Protein AF-A0A497G6U9-F1 (afdb_monomer_lite)

Structure (mmCIF, N/CA/C/O backbone):
data_AF-A0A497G6U9-F1
#
_entry.id   AF-A0A497G6U9-F1
#
loop_
_atom_site.group_PDB
_atom_site.id
_atom_site.type_symbol
_atom_site.label_atom_id
_atom_site.label_alt_id
_atom_site.label_comp_id
_atom_site.label_asym_id
_atom_site.label_entity_id
_atom_site.label_seq_id
_atom_site.pdbx_PDB_ins_code
_atom_site.Cartn_x
_atom_site.Cartn_y
_atom_site.Cartn_z
_atom_site.occupancy
_atom_site.B_iso_or_equiv
_atom_site.auth_seq_id
_atom_site.auth_comp_id
_atom_site.auth_asym_id
_atom_site.auth_atom_id
_atom_site.pdbx_PDB_model_num
ATOM 1 N N . MET A 1 1 ? 72.599 3.547 -44.535 1.00 63.34 1 MET A N 1
ATOM 2 C CA . MET A 1 1 ? 72.289 4.902 -44.032 1.00 63.34 1 MET A CA 1
ATOM 3 C C . MET A 1 1 ? 70.787 5.103 -44.193 1.00 63.34 1 MET A C 1
ATOM 5 O O . MET A 1 1 ? 70.334 4.986 -45.325 1.00 63.34 1 MET A O 1
ATOM 9 N N . PRO A 1 2 ? 69.998 5.251 -43.115 1.00 63.28 2 PRO A N 1
ATOM 10 C CA . PRO A 1 2 ? 68.553 5.448 -43.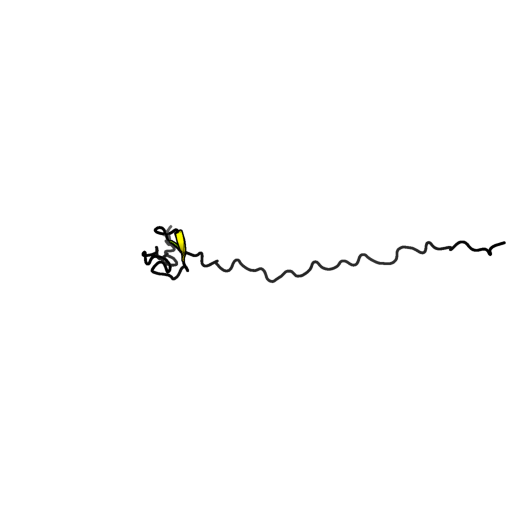236 1.00 63.28 2 PRO A CA 1
ATOM 11 C C . PRO A 1 2 ? 68.228 6.869 -43.740 1.00 63.28 2 PRO A C 1
ATOM 13 O O . PRO A 1 2 ? 68.988 7.796 -43.446 1.00 63.28 2 PRO A O 1
ATOM 16 N N . PRO A 1 3 ? 67.137 7.052 -44.505 1.00 62.75 3 PRO A N 1
ATOM 17 C CA . PRO A 1 3 ? 66.774 8.344 -45.068 1.00 62.75 3 PRO A CA 1
ATOM 18 C C . PRO A 1 3 ? 66.190 9.308 -44.025 1.00 62.75 3 PRO A C 1
ATOM 20 O O . PRO A 1 3 ? 65.498 8.934 -43.082 1.00 62.75 3 PRO A O 1
ATOM 23 N N . THR A 1 4 ? 66.495 10.576 -44.268 1.00 61.84 4 THR A N 1
ATOM 24 C CA . THR A 1 4 ? 66.005 11.812 -43.656 1.00 61.84 4 THR A CA 1
ATOM 25 C C . THR A 1 4 ? 64.483 11.954 -43.661 1.00 61.84 4 THR A C 1
ATOM 27 O O . THR A 1 4 ? 63.868 11.871 -44.722 1.00 61.84 4 THR A O 1
ATOM 30 N N . THR A 1 5 ? 63.897 12.292 -42.508 1.00 60.88 5 THR A N 1
ATOM 31 C CA . THR A 1 5 ? 63.067 13.502 -42.271 1.00 60.88 5 THR A CA 1
ATOM 32 C C . THR A 1 5 ? 62.502 13.477 -40.839 1.00 60.88 5 THR A C 1
ATOM 34 O O . THR A 1 5 ? 61.969 12.452 -40.418 1.00 60.88 5 THR A O 1
ATOM 37 N N . PRO A 1 6 ? 62.586 14.572 -40.060 1.00 64.81 6 PRO A N 1
ATOM 38 C CA . PRO A 1 6 ? 61.734 14.744 -38.887 1.00 64.81 6 PRO A CA 1
ATOM 39 C C . PRO A 1 6 ? 60.325 15.195 -39.324 1.00 64.81 6 PRO A C 1
ATOM 41 O O . PRO A 1 6 ? 60.208 15.956 -40.288 1.00 64.81 6 PRO A O 1
ATOM 44 N N . PRO A 1 7 ? 59.245 14.791 -38.632 1.00 60.28 7 PRO A N 1
ATOM 45 C CA . PRO A 1 7 ? 57.922 15.341 -38.894 1.00 60.28 7 PRO A CA 1
ATOM 46 C C . PRO A 1 7 ? 57.838 16.774 -38.346 1.00 60.28 7 PRO A C 1
ATOM 48 O O . PRO A 1 7 ? 57.858 16.998 -37.136 1.00 60.28 7 PRO A O 1
ATOM 51 N N . THR A 1 8 ? 57.742 17.766 -39.231 1.00 59.81 8 THR A N 1
ATOM 52 C CA . THR A 1 8 ? 57.365 19.132 -38.854 1.00 59.81 8 THR A CA 1
ATOM 53 C C . THR A 1 8 ? 55.854 19.199 -38.664 1.00 59.81 8 THR A C 1
ATOM 55 O O . THR A 1 8 ? 55.128 19.376 -39.635 1.00 59.81 8 THR A O 1
ATOM 58 N N . THR A 1 9 ? 55.388 19.130 -37.417 1.00 62.00 9 THR A N 1
ATOM 59 C CA . THR A 1 9 ? 54.060 19.648 -37.058 1.00 62.00 9 THR A CA 1
ATOM 60 C C . THR A 1 9 ? 54.109 20.236 -35.653 1.00 62.00 9 THR A C 1
ATOM 62 O O . THR A 1 9 ? 54.393 19.522 -34.693 1.00 62.00 9 THR A O 1
ATOM 65 N N . PRO A 1 10 ? 53.788 21.529 -35.507 1.00 63.41 10 PRO A N 1
ATOM 66 C CA . PRO A 1 10 ? 52.723 21.840 -34.565 1.00 63.41 10 PRO A CA 1
ATOM 67 C C . PRO A 1 10 ? 51.779 22.880 -35.176 1.00 63.41 10 PRO A C 1
ATOM 69 O O . PRO A 1 10 ? 51.867 24.073 -34.887 1.00 63.41 10 PRO A O 1
ATOM 72 N N . GLU A 1 11 ? 50.850 22.443 -36.027 1.00 54.09 11 GLU A N 1
ATOM 73 C CA . GLU A 1 11 ? 49.735 23.302 -36.418 1.00 54.09 11 GLU A CA 1
ATOM 74 C C . GLU A 1 11 ? 48.636 23.233 -35.343 1.00 54.09 11 GLU A C 1
ATOM 76 O O . GLU A 1 11 ? 47.874 22.279 -35.256 1.00 54.09 11 GLU A O 1
ATOM 81 N N . ARG A 1 12 ? 48.687 24.240 -34.465 1.00 63.53 12 ARG A N 1
ATOM 82 C CA . ARG A 1 12 ? 47.624 24.988 -33.759 1.00 63.53 12 ARG A CA 1
ATOM 83 C C . ARG A 1 12 ? 46.317 24.271 -33.324 1.00 63.53 12 ARG A C 1
ATOM 85 O O . ARG A 1 12 ? 45.656 23.613 -34.120 1.00 63.53 12 ARG A O 1
ATOM 92 N N . PRO A 1 13 ? 45.827 24.526 -32.089 1.00 63.38 13 PRO A N 1
ATOM 93 C CA . PRO A 1 13 ? 44.605 23.916 -31.578 1.00 63.38 13 PRO A CA 1
ATOM 94 C C . PRO A 1 13 ? 43.382 24.609 -32.189 1.00 63.38 13 PRO A C 1
ATOM 96 O O . PRO A 1 13 ? 42.991 25.701 -31.780 1.00 63.38 13 PRO A O 1
ATOM 99 N N . ALA A 1 14 ? 42.768 23.976 -33.182 1.00 58.06 14 ALA A N 1
ATOM 100 C CA . ALA A 1 14 ? 41.547 24.461 -33.813 1.00 58.06 14 ALA A CA 1
ATOM 101 C C . ALA A 1 14 ? 40.411 23.455 -33.622 1.00 58.06 14 ALA A C 1
ATOM 103 O O . ALA A 1 14 ? 39.961 22.830 -34.572 1.00 58.06 14 ALA A O 1
ATOM 104 N N . ALA A 1 15 ? 39.924 23.297 -32.392 1.00 56.97 15 ALA A N 1
ATOM 105 C CA . ALA A 1 15 ? 38.605 22.710 -32.170 1.00 56.97 15 ALA A CA 1
ATOM 106 C C . ALA A 1 15 ? 38.087 23.080 -30.780 1.00 56.97 15 ALA A C 1
ATOM 108 O O . ALA A 1 15 ? 38.242 22.357 -29.803 1.00 56.97 15 ALA A O 1
ATOM 109 N N . ARG A 1 16 ? 37.505 24.278 -30.720 1.00 63.56 16 ARG A N 1
ATOM 110 C CA . ARG A 1 16 ? 36.312 24.629 -29.946 1.00 63.56 16 ARG A CA 1
ATOM 111 C C . ARG A 1 16 ? 35.772 23.475 -29.095 1.00 63.56 16 ARG A C 1
ATOM 113 O O . ARG A 1 16 ? 35.225 22.512 -29.624 1.00 63.56 16 ARG A O 1
ATOM 120 N N . VAL A 1 17 ? 35.907 23.647 -27.782 1.00 59.78 17 VAL A N 1
ATOM 121 C CA . VAL A 1 17 ? 35.253 22.869 -26.729 1.00 59.78 17 VAL A CA 1
ATOM 122 C C . VAL A 1 17 ? 33.842 22.508 -27.185 1.00 59.78 17 VAL A C 1
ATOM 124 O O . VAL A 1 17 ? 32.972 23.378 -27.283 1.00 59.78 17 VAL A O 1
ATOM 127 N N . ALA A 1 18 ? 33.630 21.233 -27.506 1.00 60.38 18 ALA A N 1
ATOM 128 C CA . ALA A 1 18 ? 32.301 20.683 -27.666 1.00 60.38 18 ALA A CA 1
ATOM 129 C C . ALA A 1 18 ? 31.659 20.742 -26.282 1.00 60.38 18 ALA A C 1
ATOM 131 O O . ALA A 1 18 ? 31.838 19.855 -25.451 1.00 60.38 18 ALA A O 1
ATOM 132 N N . GLN A 1 19 ? 30.967 21.843 -26.006 1.00 60.59 19 GLN A N 1
ATOM 133 C CA . GLN A 1 19 ? 30.004 21.882 -24.925 1.00 60.59 19 GLN A CA 1
ATOM 134 C C . GLN A 1 19 ? 28.915 20.891 -25.318 1.00 60.59 19 GLN A C 1
ATOM 136 O O . GLN A 1 19 ? 28.007 21.210 -26.082 1.00 60.59 19 GLN A O 1
ATOM 141 N N . VAL A 1 20 ? 29.067 19.654 -24.855 1.00 62.59 20 VAL A N 1
ATOM 142 C CA . VAL A 1 20 ? 27.971 18.700 -24.796 1.00 62.59 20 VAL A CA 1
ATOM 143 C C . VAL A 1 20 ? 26.942 19.366 -23.882 1.00 62.59 20 VAL A C 1
ATOM 145 O O . VAL A 1 20 ? 27.274 19.627 -22.721 1.00 62.59 20 VAL A O 1
ATOM 148 N N . PRO A 1 21 ? 25.741 19.735 -24.363 1.00 62.94 21 PRO A N 1
ATOM 149 C CA . PRO A 1 21 ? 24.705 20.180 -23.448 1.00 62.94 21 PRO A CA 1
ATOM 150 C C . PRO A 1 21 ? 24.492 19.055 -22.423 1.00 62.94 21 PRO A C 1
ATOM 152 O O . PRO A 1 21 ? 24.474 17.885 -22.822 1.00 62.94 21 PRO A O 1
ATOM 155 N N . PRO A 1 22 ? 24.391 19.359 -21.115 1.00 64.06 22 PRO A N 1
ATOM 156 C CA . PRO A 1 22 ? 24.128 18.333 -20.115 1.00 64.06 22 PRO A CA 1
ATOM 157 C C . PRO A 1 22 ? 22.885 17.545 -20.542 1.00 64.06 22 PRO A C 1
ATOM 159 O O . PRO A 1 22 ? 21.939 18.143 -21.071 1.00 64.06 22 PRO A O 1
ATOM 162 N N . PRO A 1 23 ? 22.890 16.211 -20.380 1.00 59.50 23 PRO A N 1
ATOM 163 C CA . PRO A 1 23 ? 21.780 15.404 -20.832 1.00 59.50 23 PRO A CA 1
ATOM 164 C C . PRO A 1 23 ? 20.562 15.876 -20.057 1.00 59.50 23 PRO A C 1
ATOM 166 O O . PRO A 1 23 ? 20.581 15.892 -18.832 1.00 59.50 23 PRO A O 1
ATOM 169 N N . SER A 1 24 ? 19.535 16.281 -20.796 1.00 56.31 24 SER A N 1
ATOM 170 C CA . SER A 1 24 ? 18.153 16.155 -20.368 1.00 56.31 24 SER A CA 1
ATOM 171 C C . SER A 1 24 ? 17.893 16.713 -18.966 1.00 56.31 24 SER A C 1
ATOM 173 O O . SER A 1 24 ? 17.990 16.007 -17.964 1.00 56.31 24 SER A O 1
ATOM 175 N N . GLN A 1 25 ? 17.394 17.947 -18.907 1.00 59.47 25 GLN A N 1
ATOM 176 C CA . GLN A 1 25 ? 16.363 18.261 -17.922 1.00 59.47 25 GLN A CA 1
ATOM 177 C C . GLN A 1 25 ? 15.218 17.265 -18.147 1.00 59.47 25 GLN A C 1
ATOM 179 O O . GLN A 1 25 ? 14.293 17.509 -18.919 1.00 59.47 25 GLN A O 1
ATOM 184 N N . GLN A 1 26 ? 15.363 16.073 -17.566 1.00 61.41 26 GLN A N 1
ATOM 185 C CA . GLN A 1 26 ? 14.330 15.063 -17.491 1.00 61.41 26 GLN A CA 1
ATOM 186 C C . GLN A 1 26 ? 13.114 15.774 -16.885 1.00 61.41 26 GLN A C 1
ATOM 188 O O . GLN A 1 26 ? 13.308 16.563 -15.952 1.00 61.41 26 GLN A O 1
ATOM 193 N N . PRO A 1 27 ? 11.889 15.567 -17.410 1.00 58.38 27 PRO A N 1
ATOM 194 C CA . PRO A 1 27 ? 10.701 16.150 -16.812 1.00 58.38 27 PRO A CA 1
ATOM 195 C C . PRO A 1 27 ? 10.758 15.784 -15.345 1.00 58.38 27 PRO A C 1
ATOM 197 O O . PRO A 1 27 ? 10.860 14.602 -15.009 1.00 58.38 27 PRO A O 1
ATOM 200 N N . GLN A 1 28 ? 10.826 16.810 -14.502 1.00 56.38 28 GLN A N 1
ATOM 201 C CA . GLN A 1 28 ? 10.937 16.641 -13.073 1.00 56.38 28 GLN A CA 1
ATOM 202 C C . GLN A 1 28 ? 9.842 15.652 -12.702 1.00 56.38 28 GLN A C 1
ATOM 204 O O . GLN A 1 28 ? 8.657 15.933 -12.899 1.00 56.38 28 GLN A O 1
ATOM 209 N N . LEU A 1 29 ? 10.249 14.469 -12.233 1.00 54.91 29 LEU A N 1
ATOM 210 C CA . LEU A 1 29 ? 9.399 13.632 -11.418 1.00 54.91 29 LEU A CA 1
ATOM 211 C C . LEU A 1 29 ? 9.072 14.527 -10.230 1.00 54.91 29 LEU A C 1
ATOM 213 O O . LEU A 1 29 ? 9.767 14.514 -9.215 1.00 54.91 29 LEU A O 1
ATOM 217 N N . ALA A 1 30 ? 8.037 15.360 -10.377 1.00 56.81 30 ALA A N 1
ATOM 218 C CA . ALA A 1 30 ? 7.294 15.852 -9.245 1.00 56.81 30 ALA A CA 1
ATOM 219 C C . ALA A 1 30 ? 7.159 14.626 -8.347 1.00 56.81 30 ALA A C 1
ATOM 221 O O . ALA A 1 30 ? 6.837 13.557 -8.887 1.00 56.81 30 ALA A O 1
ATOM 222 N N . PRO A 1 31 ? 7.484 14.706 -7.046 1.00 55.94 31 PRO A N 1
ATOM 223 C CA . PRO A 1 31 ? 7.158 13.622 -6.153 1.00 55.94 31 PRO A CA 1
ATOM 224 C C . PRO A 1 31 ? 5.653 13.445 -6.305 1.00 55.94 31 PRO A C 1
ATOM 226 O O . PRO A 1 31 ? 4.860 14.193 -5.731 1.00 55.94 31 PRO A O 1
ATOM 229 N N . GLN A 1 32 ? 5.253 12.495 -7.159 1.00 49.41 32 GLN A N 1
ATOM 230 C CA . GLN A 1 32 ? 3.918 11.950 -7.162 1.00 49.41 32 GLN A CA 1
ATOM 231 C C . GLN A 1 32 ? 3.716 11.661 -5.692 1.00 49.41 32 GLN A C 1
ATOM 233 O O . GLN A 1 32 ? 4.642 11.086 -5.111 1.00 49.41 32 GLN A O 1
ATOM 238 N N . PRO A 1 33 ? 2.645 12.162 -5.054 1.00 57.28 33 PRO A N 1
ATOM 239 C CA . PRO A 1 33 ? 2.448 11.923 -3.643 1.00 57.28 33 PRO A CA 1
ATOM 240 C C . PRO A 1 33 ? 2.484 10.414 -3.511 1.00 57.28 33 PRO A C 1
ATOM 242 O O . PRO A 1 33 ? 1.528 9.746 -3.910 1.00 57.28 33 PRO A O 1
ATOM 245 N N . THR A 1 34 ? 3.641 9.893 -3.082 1.00 54.69 34 THR A N 1
ATOM 246 C CA . THR A 1 34 ? 3.861 8.484 -2.850 1.00 54.69 34 THR A CA 1
ATOM 247 C C . THR A 1 34 ? 2.789 8.235 -1.845 1.00 54.69 34 THR A C 1
ATOM 249 O O . THR A 1 34 ? 2.805 8.805 -0.752 1.00 54.69 34 THR A O 1
ATOM 252 N N . GLN A 1 35 ? 1.758 7.562 -2.326 1.00 63.56 35 GLN A N 1
ATOM 253 C CA . GLN A 1 35 ? 0.585 7.174 -1.597 1.00 63.56 35 GLN A CA 1
ATOM 254 C C . GLN A 1 35 ? 1.147 6.240 -0.538 1.00 63.56 35 GLN A C 1
ATOM 256 O O . GLN A 1 35 ? 1.309 5.046 -0.767 1.00 63.56 35 GLN A O 1
ATOM 261 N N . ALA A 1 36 ? 1.649 6.857 0.533 1.00 7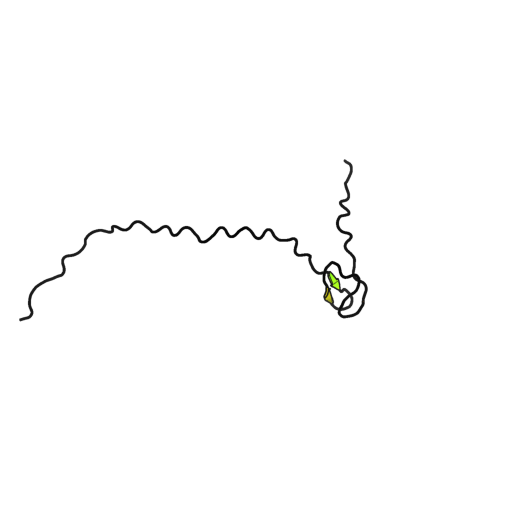0.56 36 ALA A N 1
ATOM 262 C CA . ALA A 1 36 ? 2.555 6.230 1.463 1.00 70.56 36 ALA A CA 1
ATOM 263 C C . ALA A 1 36 ? 1.750 5.113 2.093 1.00 70.56 36 ALA A C 1
ATOM 265 O O . ALA A 1 36 ? 0.679 5.363 2.653 1.00 70.56 36 ALA A O 1
ATOM 266 N N . GLY A 1 37 ? 2.224 3.887 1.890 1.00 81.81 37 GLY A N 1
ATOM 267 C CA . GLY A 1 37 ? 1.557 2.710 2.406 1.00 81.81 37 GLY A CA 1
ATOM 268 C C . GLY A 1 37 ? 1.319 2.843 3.907 1.00 81.81 37 GLY A C 1
ATOM 269 O O . GLY A 1 37 ? 2.060 3.517 4.626 1.00 81.81 37 GLY A O 1
ATOM 270 N N . VAL A 1 38 ? 0.255 2.212 4.385 1.00 89.75 38 VAL A N 1
ATOM 271 C CA . VAL A 1 38 ? -0.071 2.165 5.806 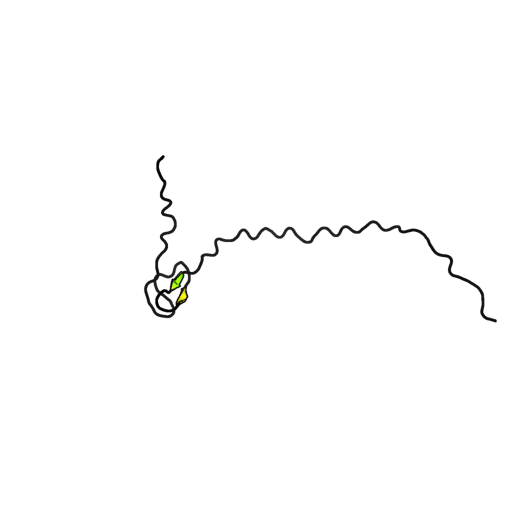1.00 89.75 38 VAL A CA 1
ATOM 272 C C . VAL A 1 38 ? 0.572 0.921 6.395 1.00 89.75 38 VAL A C 1
ATOM 274 O O . VAL A 1 38 ? 0.215 -0.214 6.064 1.00 89.75 38 VAL A O 1
ATOM 277 N N . GLN A 1 39 ? 1.529 1.128 7.292 1.00 92.38 39 GLN A N 1
ATOM 278 C CA . GLN A 1 39 ? 2.109 0.033 8.050 1.00 92.38 39 GLN A CA 1
ATOM 279 C C . GLN A 1 39 ? 1.090 -0.501 9.065 1.00 92.38 39 GLN A C 1
ATOM 281 O O . GLN A 1 39 ? 0.477 0.258 9.816 1.00 92.38 39 GLN A O 1
ATOM 286 N N . CYS A 1 40 ? 0.901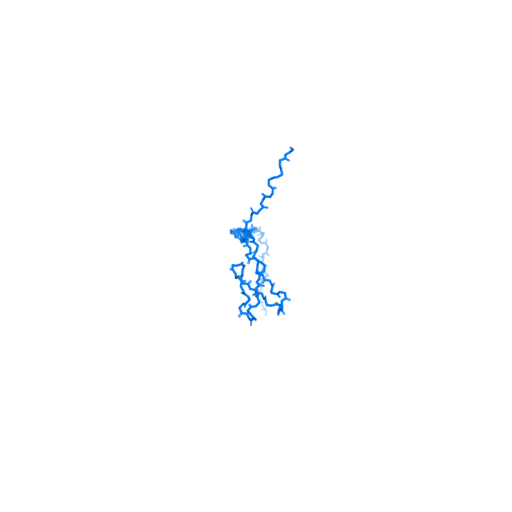 -1.817 9.093 1.00 94.06 40 CYS A N 1
ATOM 287 C CA . CYS A 1 40 ? 0.042 -2.475 10.068 1.00 94.06 40 CYS A CA 1
ATOM 288 C C . CYS A 1 40 ? 0.703 -2.480 11.451 1.00 94.06 40 CYS A C 1
ATOM 290 O O . CYS A 1 40 ? 1.787 -3.036 11.607 1.00 94.06 40 CYS A O 1
ATOM 292 N N . SER A 1 41 ? 0.026 -1.956 12.474 1.00 92.06 41 SER A N 1
ATOM 293 C CA . SER A 1 41 ? 0.532 -1.973 13.856 1.00 92.06 41 SER A CA 1
ATOM 294 C C . SER A 1 41 ? 0.537 -3.366 14.497 1.00 92.06 41 SER A C 1
ATOM 296 O O . SER A 1 41 ? 1.256 -3.578 15.464 1.00 92.06 41 SER A O 1
ATOM 298 N N . SER A 1 42 ? -0.241 -4.318 13.970 1.00 95.12 42 SER A N 1
ATOM 299 C CA . SER A 1 42 ? -0.311 -5.681 14.516 1.00 95.12 42 SER A CA 1
ATOM 300 C C . SER A 1 42 ? 0.769 -6.614 13.971 1.00 95.12 42 SER A C 1
ATOM 302 O O . SER A 1 42 ? 1.225 -7.490 14.693 1.00 95.12 42 SER A O 1
ATOM 304 N N . CYS A 1 43 ? 1.160 -6.472 12.699 1.00 96.00 43 CYS A N 1
ATOM 305 C CA . CYS A 1 43 ? 2.116 -7.389 12.058 1.00 96.00 43 CYS A CA 1
ATOM 306 C C . CYS A 1 43 ? 3.273 -6.703 11.317 1.00 96.00 43 CYS A C 1
ATOM 308 O O . CYS A 1 43 ? 4.133 -7.384 10.766 1.00 96.00 43 CYS A O 1
ATOM 310 N N . GLY A 1 44 ? 3.291 -5.371 11.242 1.00 93.38 44 GLY A N 1
ATOM 311 C CA . GLY A 1 44 ? 4.348 -4.601 10.584 1.00 93.38 44 GLY A CA 1
ATOM 312 C C . GLY A 1 44 ? 4.290 -4.566 9.054 1.00 93.38 44 GLY A C 1
ATOM 313 O O . GLY A 1 44 ? 5.125 -3.898 8.449 1.00 93.38 44 GLY A O 1
ATOM 314 N N . PHE A 1 45 ? 3.328 -5.237 8.410 1.00 95.00 45 PHE A N 1
ATOM 315 C CA . PHE A 1 45 ? 3.223 -5.269 6.947 1.00 95.00 45 PHE A CA 1
ATOM 316 C C . PHE A 1 45 ? 2.852 -3.895 6.360 1.00 95.00 45 PHE A C 1
ATOM 318 O O . PHE A 1 45 ? 1.967 -3.218 6.882 1.00 95.00 45 PHE A O 1
ATOM 325 N N . MET A 1 46 ? 3.493 -3.504 5.256 1.00 93.12 46 MET A N 1
ATOM 326 C CA . MET A 1 46 ? 3.169 -2.294 4.490 1.00 93.12 46 MET A CA 1
ATOM 327 C C . MET A 1 46 ? 1.969 -2.552 3.575 1.00 93.12 46 MET A C 1
ATOM 329 O O . MET A 1 46 ? 2.074 -3.282 2.593 1.00 93.12 46 MET A O 1
ATOM 333 N N . ASN A 1 47 ? 0.823 -1.958 3.898 1.00 92.94 47 ASN A N 1
ATOM 334 C CA . ASN A 1 47 ? -0.411 -2.091 3.125 1.00 92.94 47 ASN A CA 1
ATOM 335 C C . ASN A 1 47 ? -0.605 -0.878 2.203 1.00 92.94 47 ASN A C 1
ATOM 337 O O . ASN A 1 47 ? -0.104 0.203 2.513 1.00 92.94 47 ASN A O 1
ATOM 341 N N . PRO A 1 48 ? -1.361 -1.003 1.101 1.00 89.19 48 PRO A N 1
ATOM 342 C CA . PRO A 1 48 ? -1.743 0.157 0.301 1.00 89.19 48 PRO A CA 1
ATOM 343 C C . PRO A 1 48 ? -2.603 1.137 1.125 1.00 89.19 48 PRO A C 1
ATOM 345 O O . PRO A 1 48 ? -3.307 0.709 2.042 1.00 89.19 48 PRO A O 1
ATOM 348 N N . PRO A 1 49 ? -2.575 2.447 0.829 1.00 85.50 49 PRO A N 1
ATOM 349 C CA . PRO A 1 49 ? -3.244 3.453 1.660 1.00 85.50 49 PRO A CA 1
ATOM 350 C C . PRO A 1 49 ? -4.774 3.391 1.635 1.00 85.50 49 PRO A C 1
ATOM 352 O O . PRO A 1 49 ? -5.414 3.877 2.566 1.00 85.50 49 PRO A O 1
ATOM 355 N N . ASP A 1 50 ? -5.356 2.766 0.614 1.00 84.94 50 ASP A N 1
ATOM 356 C CA . ASP A 1 50 ? -6.798 2.526 0.511 1.00 84.94 50 ASP A CA 1
ATOM 357 C C . ASP A 1 50 ? -7.254 1.242 1.232 1.00 84.94 50 ASP A C 1
ATOM 359 O O . ASP A 1 50 ? -8.456 0.979 1.341 1.00 84.94 50 ASP A O 1
ATOM 363 N N . ALA A 1 51 ? -6.327 0.437 1.771 1.00 89.50 51 ALA A N 1
ATOM 364 C CA . ALA A 1 51 ? -6.682 -0.768 2.512 1.00 89.50 51 ALA A CA 1
ATOM 365 C C . ALA A 1 51 ? -7.394 -0.434 3.834 1.00 89.50 51 ALA A C 1
ATOM 367 O O . ALA A 1 51 ? -6.894 0.315 4.672 1.00 89.50 51 ALA A O 1
ATOM 368 N N . LYS A 1 52 ? -8.562 -1.052 4.046 1.00 91.12 52 LYS A N 1
ATOM 369 C CA . LYS A 1 52 ? -9.307 -1.007 5.320 1.00 91.12 52 LYS A CA 1
ATOM 370 C C . LYS A 1 52 ? -8.775 -2.005 6.350 1.00 91.12 52 LYS A C 1
ATOM 372 O O . LYS A 1 52 ? -8.829 -1.743 7.548 1.00 91.12 52 LYS A O 1
ATOM 377 N N . PHE A 1 53 ? -8.248 -3.130 5.873 1.00 94.62 53 PHE A N 1
ATOM 378 C CA . PHE A 1 53 ? -7.728 -4.232 6.677 1.00 94.62 53 PHE A CA 1
ATOM 379 C C . PHE A 1 53 ? -6.371 -4.669 6.137 1.00 94.62 53 PHE A C 1
ATOM 381 O O . PHE A 1 53 ? -6.094 -4.528 4.944 1.00 94.62 53 PHE A O 1
ATOM 388 N N . CYS A 1 54 ? -5.521 -5.202 7.009 1.00 95.44 54 CYS A N 1
ATOM 389 C CA . CYS A 1 54 ? -4.217 -5.695 6.618 1.00 95.44 54 CYS A CA 1
ATOM 390 C C . CYS A 1 54 ? -4.358 -6.941 5.745 1.00 95.44 54 CYS A C 1
ATOM 392 O O . CYS A 1 54 ? -4.933 -7.936 6.179 1.00 95.44 54 CYS A O 1
ATOM 394 N N . VAL A 1 55 ? -3.751 -6.927 4.558 1.00 94.94 55 VAL A N 1
ATOM 395 C CA . VAL A 1 55 ? -3.800 -8.069 3.627 1.00 94.94 55 VAL A CA 1
ATOM 396 C C . VAL A 1 55 ? -3.038 -9.292 4.139 1.00 94.94 55 VAL A C 1
ATOM 398 O O . VAL A 1 55 ? -3.219 -10.388 3.622 1.00 94.94 55 VAL A O 1
ATOM 401 N N . LYS A 1 56 ? -2.181 -9.113 5.153 1.00 96.44 56 LYS A N 1
ATOM 402 C CA . LYS A 1 56 ? -1.368 -10.188 5.724 1.00 96.44 56 LYS A CA 1
ATOM 403 C C . LYS A 1 56 ? -1.971 -10.822 6.977 1.00 96.44 56 LYS A C 1
ATOM 405 O O . LYS A 1 56 ? -1.868 -12.031 7.128 1.00 96.44 56 LYS A O 1
ATOM 410 N N . CYS A 1 57 ? -2.575 -10.038 7.874 1.00 96.88 57 CYS A N 1
ATOM 411 C CA . CYS A 1 57 ? -3.108 -10.551 9.146 1.00 96.88 57 CYS A CA 1
ATOM 412 C C . CYS A 1 57 ? -4.595 -10.257 9.398 1.00 96.88 57 CYS A C 1
ATOM 414 O O . CYS A 1 57 ? -5.124 -10.686 10.416 1.00 96.88 57 CYS A O 1
ATOM 416 N N . GLY A 1 58 ? -5.268 -9.495 8.530 1.00 95.25 58 GLY A N 1
ATOM 417 C CA . GLY A 1 58 ? -6.681 -9.131 8.686 1.00 95.25 58 GLY A CA 1
ATOM 418 C C . GLY A 1 58 ? -6.974 -8.023 9.706 1.00 95.25 58 GLY A C 1
ATOM 419 O O . GLY A 1 58 ? -8.118 -7.586 9.804 1.00 95.25 58 GLY A O 1
ATOM 420 N N . ALA A 1 59 ? -5.974 -7.523 10.442 1.00 96.38 59 ALA A N 1
ATOM 421 C CA . ALA A 1 59 ? -6.181 -6.455 11.423 1.00 96.38 59 ALA A CA 1
ATOM 422 C C . ALA A 1 59 ? -6.663 -5.145 10.760 1.00 96.38 59 ALA A C 1
ATOM 424 O O . ALA A 1 59 ? -6.195 -4.815 9.665 1.00 96.38 59 ALA A O 1
ATOM 425 N N . PRO A 1 60 ? -7.557 -4.370 11.399 1.00 93.44 60 PRO A N 1
ATOM 426 C CA . PRO A 1 60 ? -8.032 -3.098 10.860 1.00 93.44 60 PRO A CA 1
ATOM 427 C C . PRO A 1 60 ? -6.897 -2.071 10.769 1.00 93.44 60 PRO A C 1
ATOM 429 O O . PRO A 1 60 ? -6.061 -1.967 11.668 1.00 93.44 60 PRO A O 1
ATOM 432 N N . LEU A 1 61 ? -6.869 -1.299 9.682 1.00 92.06 61 LEU A N 1
ATOM 433 C CA . LEU A 1 61 ? -5.859 -0.267 9.447 1.00 92.06 61 LEU A CA 1
ATOM 434 C C . LEU A 1 61 ? -6.414 1.137 9.731 1.00 92.06 61 LEU A C 1
ATOM 436 O O . LEU A 1 61 ? -7.597 1.399 9.493 1.00 92.06 61 LEU A O 1
ATOM 440 N N . PRO A 1 62 ? -5.573 2.076 10.200 1.00 81.56 62 PRO A N 1
ATOM 441 C CA . PRO A 1 62 ? -5.986 3.458 10.403 1.00 81.56 62 PRO A CA 1
ATOM 442 C C . PRO A 1 62 ? -6.263 4.135 9.054 1.00 81.56 62 PRO A C 1
ATOM 444 O O . PRO A 1 62 ? -5.348 4.491 8.313 1.00 81.56 62 PRO A O 1
ATOM 447 N N . GLN A 1 63 ? -7.541 4.349 8.732 1.00 74.25 63 GLN A N 1
ATOM 448 C CA . GLN A 1 63 ? -7.931 5.097 7.538 1.00 74.25 63 GLN A CA 1
ATOM 449 C C . GLN A 1 63 ? -7.566 6.578 7.717 1.00 74.25 63 GLN A C 1
ATOM 451 O O . GLN A 1 63 ? -8.223 7.301 8.477 1.00 74.25 63 GLN A O 1
ATOM 456 N N . ARG A 1 64 ? -6.539 7.075 7.012 1.00 63.97 64 ARG A N 1
ATOM 457 C CA . ARG A 1 64 ? -6.310 8.527 6.939 1.00 63.97 64 ARG A CA 1
ATOM 458 C C . ARG A 1 64 ? -7.433 9.139 6.112 1.00 63.97 64 ARG A C 1
ATOM 460 O O . ARG A 1 64 ? -7.423 9.080 4.888 1.00 63.97 64 ARG A O 1
ATOM 467 N N . LYS A 1 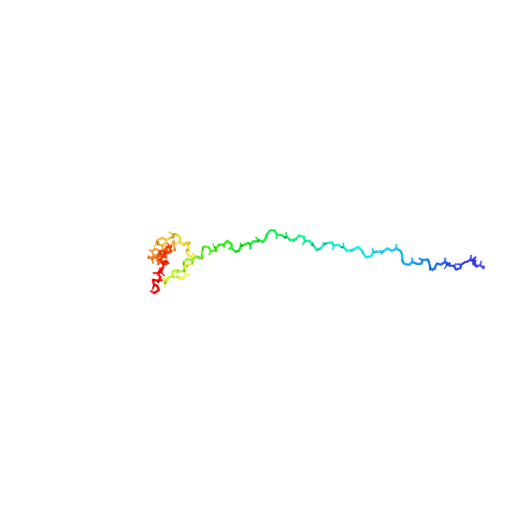65 ? -8.395 9.763 6.792 1.00 59.72 65 LYS A N 1
ATOM 468 C CA . LYS A 1 65 ? -9.407 10.614 6.159 1.00 59.72 65 LYS A CA 1
ATOM 469 C C . LYS A 1 65 ? -8.663 11.698 5.374 1.00 59.72 65 LYS A C 1
ATOM 471 O O . LYS A 1 65 ? -8.021 12.569 5.966 1.00 59.72 65 LYS A O 1
ATOM 476 N N . LYS A 1 66 ? -8.669 11.591 4.045 1.00 53.06 66 LYS A N 1
ATOM 477 C CA . LYS A 1 66 ? -7.982 12.513 3.141 1.00 53.06 66 LYS A CA 1
ATOM 478 C C . LYS A 1 66 ? -8.589 13.904 3.327 1.00 53.06 66 LYS A C 1
ATOM 480 O O . LYS A 1 66 ? -9.681 14.175 2.853 1.00 53.06 66 LYS A O 1
ATOM 485 N N . GLY A 1 67 ? -7.875 14.777 4.035 1.00 61.56 67 GLY A N 1
ATOM 486 C CA . GLY A 1 67 ? -8.141 16.211 4.008 1.00 61.56 67 GLY A CA 1
ATOM 487 C C . GLY A 1 67 ? -9.110 16.762 5.047 1.00 61.56 67 GLY A C 1
ATOM 488 O O . GLY A 1 67 ? -9.883 17.649 4.699 1.00 61.56 67 GLY A O 1
ATOM 489 N N . LEU A 1 68 ? -8.982 16.408 6.333 1.00 62.84 68 LEU A N 1
ATOM 490 C CA . LEU A 1 68 ? -9.413 17.364 7.362 1.00 62.84 68 LEU A CA 1
ATOM 491 C C . LEU A 1 68 ? -8.377 18.492 7.448 1.00 62.84 68 LEU A C 1
ATOM 493 O O . LEU A 1 68 ? -7.601 18.605 8.395 1.00 62.84 68 LEU A O 1
ATOM 497 N N . ARG A 1 69 ? -8.345 19.302 6.388 1.00 62.66 69 ARG A N 1
ATOM 498 C CA . ARG A 1 69 ? -7.802 20.651 6.413 1.00 62.66 69 ARG A CA 1
ATOM 499 C C . ARG A 1 69 ? -8.648 21.355 7.466 1.00 62.66 69 ARG A C 1
ATOM 501 O O . ARG A 1 69 ? -9.782 21.734 7.186 1.00 62.66 69 ARG A O 1
ATOM 508 N N . ARG A 1 70 ? -8.159 21.413 8.707 1.00 65.44 70 ARG A N 1
ATOM 509 C CA . ARG A 1 70 ? -8.707 22.312 9.720 1.00 65.44 70 ARG A CA 1
ATOM 510 C C . ARG A 1 70 ? -8.465 23.712 9.170 1.00 65.44 70 ARG A C 1
ATOM 512 O O . ARG A 1 70 ? -7.384 24.259 9.350 1.00 65.44 70 ARG A O 1
ATOM 519 N N . PHE A 1 71 ? -9.431 24.221 8.407 1.00 67.44 71 PHE A N 1
ATOM 520 C CA . PHE A 1 71 ? -9.578 25.644 8.161 1.00 67.44 71 PHE A CA 1
ATOM 521 C C . PHE A 1 71 ? -9.669 26.270 9.548 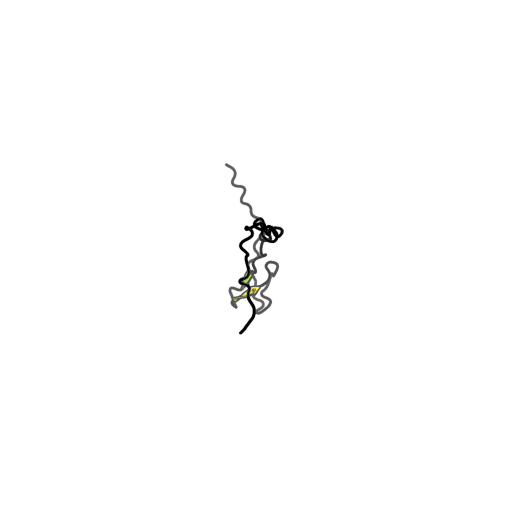1.00 67.44 71 PHE A C 1
ATOM 523 O O . PHE A 1 71 ? -10.671 26.101 10.237 1.00 67.44 71 PHE A O 1
ATOM 530 N N . LEU A 1 72 ? -8.558 26.841 10.000 1.00 68.69 72 LEU A N 1
ATOM 531 C CA . LEU A 1 72 ? -8.489 27.630 11.214 1.00 68.69 72 LEU A CA 1
ATOM 532 C C . LEU A 1 72 ? -9.062 29.001 10.828 1.00 68.69 72 LEU A C 1
ATOM 534 O O . LEU A 1 72 ? -8.418 29.687 10.030 1.00 68.69 72 LEU A O 1
ATOM 538 N N . PRO A 1 73 ? -10.282 29.375 11.256 1.00 66.00 73 PRO A N 1
ATOM 539 C CA . PRO A 1 73 ? -10.698 30.762 11.137 1.00 66.00 73 PRO A CA 1
ATOM 540 C C . PRO A 1 73 ? -9.767 31.614 12.012 1.00 66.00 73 PRO A C 1
ATOM 542 O O . PRO A 1 73 ? -9.391 31.188 13.106 1.00 66.00 73 PRO A O 1
ATOM 545 N N . ILE A 1 74 ? -9.346 32.744 11.440 1.00 67.44 74 ILE A N 1
ATOM 546 C CA . ILE A 1 74 ? -8.471 33.772 12.025 1.00 67.44 74 ILE A CA 1
ATOM 547 C C . ILE A 1 74 ? -9.080 34.318 13.316 1.00 67.44 74 ILE A C 1
ATOM 549 O O . ILE A 1 74 ? -10.315 34.526 13.321 1.00 67.44 74 ILE A O 1
#

pLDDT: mean 72.07, std 15.36, range [49.41, 96.88]

Radius of gyration: 32.96 Å; chains: 1; bounding box: 83×44×60 Å

Secondary structure (DSSP, 8-state):
-PPP----------------PPS--------------EE-TTT--EE-TT-SB-TTT-PBP----TT-------

Sequence (74 aa):
MPPTTPPTTPERPAARVAQVPPPSQQPQLAPQPTQAGVQCSSCGFMNPPDAKFCVKCGAPLPQRKKGLRRFLPI

Foldseek 3Di:
DDDDDDDDDDPDDPDDDPPPPPPDPDVPPPPPVVQFFFQDPVPRDGHRLPDQADPVPRHGTDNDPPDPPVPDDD